Protein AF-A0A835IL59-F1 (afdb_monomer_lite)

pLDDT: mean 70.63, std 16.59, range [31.25, 90.12]

Organism: NCBI:txid261450

Radius of gyration: 22.74 Å; chains: 1; bounding box: 80×37×39 Å

Structure (mmCIF, N/CA/C/O backbone):
data_AF-A0A835IL59-F1
#
_entry.id   AF-A0A835IL59-F1
#
loop_
_atom_site.group_PDB
_atom_site.id
_atom_site.type_symbol
_atom_site.label_atom_id
_atom_site.label_alt_id
_atom_site.label_comp_id
_atom_site.label_asym_id
_atom_site.label_entity_id
_atom_site.label_seq_id
_atom_site.pdbx_PDB_ins_code
_atom_site.Cartn_x
_atom_site.Cartn_y
_atom_site.Cartn_z
_atom_site.occupancy
_atom_site.B_iso_or_equiv
_atom_site.auth_seq_id
_atom_site.auth_comp_id
_atom_site.auth_asym_id
_atom_site.auth_atom_id
_atom_site.pdbx_PDB_model_num
ATOM 1 N N . MET A 1 1 ? -3.287 -21.815 -8.024 1.00 41.47 1 MET A N 1
ATOM 2 C CA . MET A 1 1 ? -4.021 -21.466 -6.788 1.00 41.47 1 MET A CA 1
ATOM 3 C C . MET A 1 1 ? -2.987 -21.253 -5.681 1.00 41.47 1 MET A C 1
ATOM 5 O O . MET A 1 1 ? -2.637 -22.202 -5.000 1.00 41.47 1 MET A O 1
ATOM 9 N N . ALA A 1 2 ? -2.400 -20.060 -5.565 1.00 40.09 2 ALA A N 1
ATOM 10 C CA . ALA A 1 2 ? -1.394 -19.773 -4.538 1.00 40.09 2 ALA A CA 1
ATOM 11 C C . ALA A 1 2 ? -1.994 -18.773 -3.547 1.00 40.09 2 ALA A C 1
ATOM 13 O O . ALA A 1 2 ? -1.915 -17.572 -3.750 1.00 40.09 2 ALA A O 1
ATOM 14 N N . LYS A 1 3 ? -2.670 -19.283 -2.512 1.00 51.00 3 LYS A N 1
ATOM 15 C CA . LYS A 1 3 ? -2.990 -18.512 -1.306 1.00 51.00 3 LYS A CA 1
ATOM 16 C C . LYS A 1 3 ? -1.826 -18.708 -0.338 1.00 51.00 3 LYS A C 1
ATOM 18 O O . LYS A 1 3 ? -1.888 -19.597 0.504 1.00 51.00 3 LYS A O 1
ATOM 23 N N . SER A 1 4 ? -0.758 -17.928 -0.475 1.00 55.44 4 SER A N 1
ATOM 24 C CA . SER A 1 4 ? 0.210 -17.789 0.618 1.00 55.44 4 SER A CA 1
ATOM 25 C C . SER A 1 4 ? -0.208 -16.572 1.436 1.00 55.44 4 SER A C 1
ATOM 27 O O . SER A 1 4 ? 0.222 -15.452 1.174 1.00 55.44 4 SER A O 1
ATOM 29 N N . GLY A 1 5 ? -1.154 -16.772 2.356 1.00 64.88 5 GLY A N 1
ATOM 30 C CA . GLY A 1 5 ? -1.528 -15.737 3.316 1.00 64.88 5 GLY A CA 1
ATOM 31 C C . GLY A 1 5 ? -0.401 -15.595 4.331 1.00 64.88 5 GLY A C 1
ATOM 32 O O . GLY A 1 5 ? -0.170 -16.515 5.113 1.00 64.88 5 GLY A O 1
ATOM 33 N N . SER A 1 6 ? 0.323 -14.480 4.298 1.00 69.56 6 SER A N 1
ATOM 34 C CA . SER A 1 6 ? 1.389 -14.188 5.259 1.00 69.56 6 SER A CA 1
ATOM 35 C C . SER A 1 6 ? 0.909 -13.114 6.225 1.00 69.56 6 SER A C 1
ATOM 37 O O . SER A 1 6 ? 0.554 -12.015 5.806 1.00 69.56 6 SER A O 1
ATOM 39 N N . SER A 1 7 ? 0.902 -13.413 7.524 1.00 77.56 7 SER A N 1
ATOM 40 C CA . SER A 1 7 ? 0.607 -12.406 8.544 1.00 77.56 7 SER A CA 1
ATOM 41 C C . SER A 1 7 ? 1.898 -11.735 9.012 1.00 77.56 7 SER A C 1
ATOM 43 O O . SER A 1 7 ? 2.852 -12.420 9.385 1.00 77.56 7 SER A O 1
ATOM 45 N N . LYS A 1 8 ? 1.927 -10.399 9.048 1.00 78.88 8 LYS A N 1
ATOM 46 C CA . LYS A 1 8 ? 3.057 -9.615 9.560 1.00 78.88 8 LYS A CA 1
ATOM 47 C C . LYS A 1 8 ? 2.605 -8.699 10.690 1.00 78.88 8 LYS A C 1
ATOM 49 O O . LYS A 1 8 ? 1.708 -7.879 10.519 1.00 78.88 8 LYS A O 1
ATOM 54 N N . ASN A 1 9 ? 3.250 -8.827 11.844 1.00 79.94 9 ASN A N 1
ATOM 55 C CA . ASN A 1 9 ? 3.028 -7.931 12.974 1.00 79.94 9 ASN A CA 1
ATOM 56 C C . ASN A 1 9 ? 3.990 -6.751 12.871 1.00 79.94 9 ASN A C 1
ATOM 58 O O . ASN A 1 9 ? 5.199 -6.946 12.739 1.00 79.94 9 ASN A O 1
ATOM 62 N N . ILE A 1 10 ? 3.455 -5.536 12.930 1.00 80.06 10 ILE A N 1
ATOM 63 C CA . ILE A 1 10 ? 4.232 -4.303 12.822 1.00 80.06 10 ILE A CA 1
ATOM 64 C C . ILE A 1 10 ? 3.876 -3.419 14.009 1.00 80.06 10 ILE A C 1
ATOM 66 O O . ILE A 1 10 ? 2.704 -3.168 14.291 1.00 80.06 10 ILE A O 1
ATOM 70 N N . GLN A 1 11 ? 4.898 -2.958 14.726 1.00 71.75 11 GLN A N 1
ATOM 71 C CA . GLN A 1 11 ? 4.712 -2.023 15.828 1.00 71.75 11 GLN A CA 1
A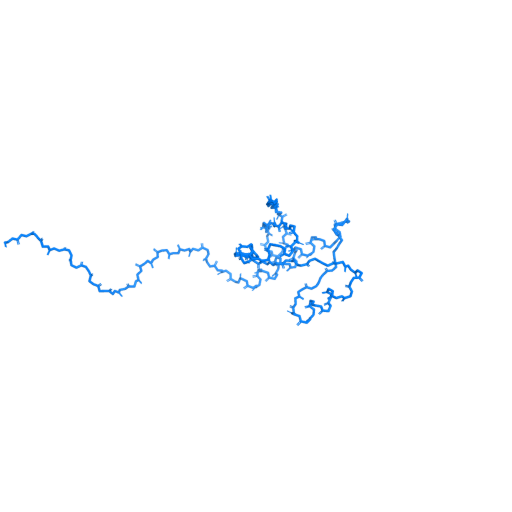TOM 72 C C . GLN A 1 11 ? 4.584 -0.607 15.268 1.00 71.75 11 GLN A C 1
ATOM 74 O O . GLN A 1 11 ? 5.561 -0.013 14.813 1.00 71.75 11 GLN A O 1
ATOM 79 N N . ALA A 1 12 ? 3.374 -0.058 15.301 1.00 71.12 12 ALA A N 1
ATOM 80 C CA . ALA A 1 12 ? 3.140 1.334 14.967 1.00 71.12 12 ALA A CA 1
ATOM 81 C C . ALA A 1 12 ? 3.318 2.184 16.230 1.00 71.12 12 ALA A C 1
ATOM 83 O O . ALA A 1 12 ? 2.530 2.077 17.170 1.00 71.12 12 ALA A O 1
ATOM 84 N N . LYS A 1 13 ? 4.320 3.075 16.231 1.00 60.03 13 LYS A N 1
ATOM 85 C CA . LYS A 1 13 ? 4.638 3.985 17.353 1.00 60.03 13 LYS A CA 1
ATOM 86 C C . LYS A 1 13 ? 3.430 4.728 17.945 1.00 60.03 13 LYS A C 1
ATOM 88 O O . LYS A 1 13 ? 3.464 5.060 19.121 1.00 60.03 13 LYS A O 1
ATOM 93 N N . LEU A 1 14 ? 2.395 5.003 17.146 1.00 63.91 14 LEU A N 1
ATOM 94 C CA . LEU A 1 14 ? 1.221 5.789 17.553 1.00 63.91 14 LEU A CA 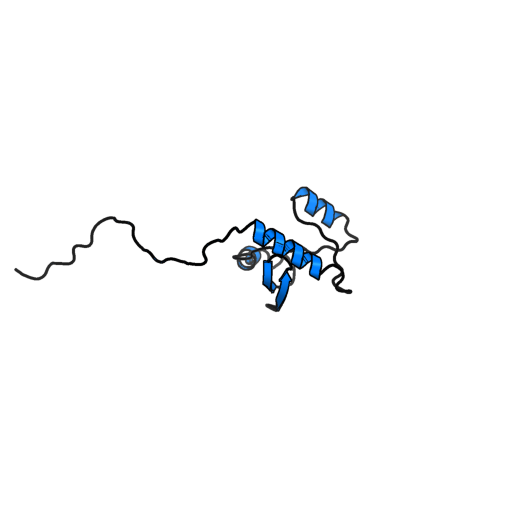1
ATOM 95 C C . LEU A 1 14 ? -0.053 4.962 17.799 1.00 63.91 14 LEU A C 1
ATOM 97 O O . LEU A 1 14 ? -1.021 5.508 18.315 1.00 63.91 14 LEU A O 1
ATOM 101 N N . VAL A 1 15 ? -0.086 3.683 17.407 1.00 65.19 15 VAL A N 1
ATOM 102 C CA . VAL A 1 15 ? -1.328 2.873 17.368 1.00 65.19 15 VAL A CA 1
ATOM 103 C C . VAL A 1 15 ? -1.182 1.537 18.115 1.00 65.19 15 VAL A C 1
ATOM 105 O O . VAL A 1 15 ? -2.176 0.893 18.432 1.00 65.19 15 VAL A O 1
ATOM 108 N N . GLY A 1 16 ? 0.043 1.127 18.456 1.00 78.12 16 GLY A N 1
ATOM 109 C CA . GLY A 1 16 ? 0.328 -0.172 19.066 1.00 78.12 16 GLY A CA 1
ATOM 110 C C . GLY A 1 16 ? 0.710 -1.231 18.029 1.00 78.12 16 GLY A C 1
ATOM 111 O O . GLY A 1 16 ? 1.131 -0.915 16.914 1.00 78.12 16 GLY A O 1
ATOM 112 N N . THR A 1 17 ? 0.613 -2.508 18.402 1.00 77.25 17 THR A N 1
ATOM 113 C CA . THR A 1 17 ? 0.946 -3.617 17.492 1.00 77.25 17 THR A CA 1
ATOM 114 C C . THR A 1 17 ? -0.212 -3.859 16.532 1.00 77.25 17 THR A C 1
ATOM 116 O O . THR A 1 17 ? -1.294 -4.260 16.954 1.00 77.25 17 THR A O 1
ATOM 119 N N . VAL A 1 18 ? 0.021 -3.640 15.239 1.00 82.50 18 VAL A N 1
ATOM 120 C CA . VAL A 1 18 ? -0.954 -3.893 14.175 1.00 82.50 18 VAL A CA 1
ATOM 121 C C . VAL A 1 18 ? -0.573 -5.184 13.461 1.00 82.50 18 VAL A C 1
ATOM 123 O O . VAL A 1 18 ? 0.569 -5.357 13.027 1.00 82.50 18 VAL A O 1
ATOM 126 N N . LYS A 1 19 ? -1.535 -6.099 13.343 1.00 82.62 19 LYS A N 1
ATOM 127 C CA . LYS A 1 19 ? -1.394 -7.324 12.556 1.00 82.62 19 LYS A CA 1
ATOM 128 C C . LYS A 1 19 ? -1.908 -7.073 11.141 1.00 82.62 19 LYS A C 1
ATOM 130 O O . LYS A 1 19 ? -3.072 -6.729 10.961 1.00 82.62 19 LYS A O 1
ATOM 135 N N . PHE A 1 20 ? -1.044 -7.270 10.154 1.00 84.31 20 PHE A N 1
ATOM 136 C CA . PHE A 1 20 ? -1.387 -7.224 8.739 1.00 84.31 20 PHE A CA 1
ATOM 137 C C . PHE A 1 20 ? -1.533 -8.637 8.197 1.00 84.31 20 PHE A C 1
ATOM 139 O O . PHE A 1 20 ? -0.593 -9.420 8.298 1.00 84.31 20 PHE A O 1
ATOM 146 N N . ASP A 1 21 ? -2.674 -8.941 7.587 1.00 85.44 21 ASP A N 1
ATOM 147 C CA . ASP A 1 21 ? -2.863 -10.166 6.812 1.00 85.44 21 ASP A CA 1
ATOM 148 C C . ASP A 1 21 ? -2.652 -9.841 5.330 1.00 85.44 21 ASP A C 1
ATOM 150 O O . ASP A 1 21 ? -3.441 -9.120 4.716 1.00 85.44 21 ASP A O 1
ATOM 154 N N . ILE A 1 22 ? -1.537 -10.323 4.780 1.00 83.88 22 ILE A N 1
ATOM 155 C CA . ILE A 1 22 ? -1.070 -10.007 3.431 1.00 83.88 22 ILE A CA 1
ATOM 156 C C . ILE A 1 22 ? -1.394 -11.183 2.513 1.00 83.88 22 ILE A C 1
ATOM 158 O O . ILE A 1 22 ? -1.082 -12.336 2.819 1.00 83.88 22 ILE A O 1
ATOM 162 N N . TRP A 1 23 ? -1.997 -10.869 1.370 1.00 78.69 23 TRP A N 1
ATOM 163 C CA . TRP A 1 23 ? -2.379 -11.834 0.348 1.00 78.69 23 TRP A CA 1
ATOM 164 C C . TRP A 1 23 ? -1.646 -11.491 -0.950 1.00 78.69 23 TRP A C 1
ATOM 166 O O . TRP A 1 23 ? -1.896 -10.430 -1.520 1.00 78.69 23 TRP A O 1
ATOM 176 N N . ASP A 1 24 ? -0.738 -12.367 -1.391 1.00 74.69 24 ASP A N 1
ATOM 177 C CA . ASP A 1 24 ? -0.064 -12.251 -2.690 1.00 74.69 24 ASP A CA 1
ATOM 178 C C . ASP A 1 24 ? -0.856 -13.004 -3.768 1.00 74.69 24 ASP A C 1
ATOM 180 O O . ASP A 1 24 ? -1.380 -14.097 -3.521 1.00 74.69 24 ASP A O 1
ATOM 184 N N . TRP A 1 25 ? -0.952 -12.419 -4.960 1.00 68.19 25 TRP A N 1
ATOM 185 C CA . TRP A 1 25 ? -1.721 -12.961 -6.075 1.00 68.19 25 TRP A CA 1
ATOM 186 C C . TRP A 1 25 ? -0.855 -12.979 -7.331 1.00 68.19 25 TRP A C 1
ATOM 188 O O . TRP A 1 25 ? -0.282 -11.951 -7.690 1.00 68.19 25 TRP A O 1
ATOM 198 N N . PRO A 1 26 ? -0.807 -14.097 -8.076 1.00 59.41 26 PRO A N 1
ATOM 199 C CA . PRO A 1 26 ? -0.217 -14.076 -9.402 1.00 59.41 26 PRO A CA 1
ATOM 200 C C . PRO A 1 26 ? -1.087 -13.181 -10.293 1.00 59.41 26 PRO A C 1
ATOM 202 O O . PRO A 1 26 ? -2.205 -13.552 -10.656 1.00 59.41 26 PRO A O 1
ATOM 205 N N . GLY A 1 27 ? -0.584 -11.984 -10.596 1.00 61.47 27 GLY A N 1
ATOM 206 C CA . GLY A 1 27 ? -1.232 -10.963 -11.418 1.00 61.47 27 GLY A CA 1
ATOM 207 C C . GLY A 1 27 ? -1.345 -11.395 -12.875 1.00 61.47 27 GLY A C 1
ATOM 208 O O . GLY A 1 27 ? -0.621 -10.909 -13.735 1.00 61.47 27 GLY A O 1
ATOM 209 N N . GLN A 1 28 ? -2.239 -12.342 -13.151 1.00 57.06 28 GLN A N 1
ATOM 210 C CA . GLN A 1 28 ? -2.599 -12.723 -14.505 1.00 57.06 28 GLN A CA 1
ATOM 211 C C . GLN A 1 28 ? -4.020 -12.249 -14.796 1.00 57.06 28 GLN A C 1
ATOM 213 O O . GLN A 1 28 ? -4.961 -12.629 -14.098 1.00 57.06 28 GLN A O 1
ATOM 218 N N . GLU A 1 29 ? -4.187 -11.484 -15.874 1.00 57.66 29 GLU A N 1
ATOM 219 C CA . GLU A 1 29 ? -5.483 -10.945 -16.319 1.00 57.66 29 GLU A CA 1
ATOM 220 C C . GLU A 1 29 ? -6.564 -12.024 -16.498 1.00 57.66 29 GLU A C 1
ATOM 222 O O . GLU A 1 29 ? -7.755 -11.758 -16.352 1.00 57.66 29 GLU A O 1
ATOM 227 N N . ARG A 1 30 ? -6.158 -13.286 -16.708 1.00 63.50 30 ARG A N 1
ATOM 228 C CA . ARG A 1 30 ? -7.054 -14.454 -16.777 1.00 63.50 30 ARG A CA 1
ATOM 229 C C . ARG A 1 30 ? -7.926 -14.655 -15.529 1.00 63.50 30 ARG A C 1
ATOM 231 O O . ARG A 1 30 ? -8.918 -15.371 -15.612 1.00 63.50 30 ARG A O 1
ATOM 238 N N . TYR A 1 31 ? -7.585 -14.037 -14.397 1.00 62.84 31 TYR A N 1
ATOM 239 C CA . TYR A 1 31 ? -8.337 -14.136 -13.142 1.00 62.84 31 TYR A CA 1
ATOM 240 C C . TYR A 1 31 ? -9.151 -12.875 -12.814 1.00 62.84 31 TYR A C 1
ATOM 242 O O . TYR A 1 31 ? -9.640 -12.740 -11.691 1.00 62.84 31 TYR A O 1
ATOM 250 N N . HIS A 1 32 ? -9.344 -11.969 -13.781 1.00 63.88 32 HIS A N 1
ATOM 251 C CA . HIS A 1 32 ? -10.058 -10.705 -13.578 1.00 63.88 32 HIS A CA 1
ATOM 252 C C . HIS A 1 32 ? -11.482 -10.895 -13.019 1.00 63.88 32 HIS A C 1
ATOM 254 O O . HIS A 1 32 ? -11.908 -10.128 -12.156 1.00 63.88 32 HIS A O 1
ATOM 260 N N . SER A 1 33 ? -12.190 -11.958 -13.417 1.00 70.31 33 SER A N 1
ATOM 261 C CA . SER A 1 33 ? -13.534 -12.281 -12.910 1.00 70.31 33 SER A CA 1
ATOM 262 C C . SER A 1 33 ? -13.566 -12.672 -11.428 1.00 70.31 33 SER A C 1
ATOM 264 O O . SER A 1 33 ? -14.608 -12.562 -10.784 1.00 70.31 33 SER A O 1
ATOM 266 N N . LEU A 1 34 ? -12.432 -13.095 -10.864 1.00 70.75 34 LEU A N 1
ATOM 267 C CA . LEU A 1 34 ? -12.300 -13.436 -9.449 1.00 70.75 34 LEU A CA 1
ATOM 268 C C . LEU A 1 34 ? -11.840 -12.241 -8.599 1.00 70.75 34 LEU A C 1
ATOM 270 O O . LEU A 1 34 ? -11.931 -12.301 -7.374 1.00 70.75 34 LEU A O 1
ATOM 274 N N . ALA A 1 35 ? -11.405 -11.138 -9.220 1.00 69.31 35 ALA A N 1
ATOM 275 C CA . ALA A 1 35 ? -10.912 -9.949 -8.522 1.00 69.31 35 ALA A CA 1
ATOM 276 C C . ALA A 1 35 ? -11.883 -9.410 -7.446 1.00 69.31 35 ALA A C 1
ATOM 278 O O . ALA A 1 35 ? -11.433 -9.162 -6.323 1.00 69.31 35 ALA A O 1
ATOM 279 N N . PRO A 1 36 ? -13.211 -9.312 -7.686 1.00 69.31 36 PRO A N 1
ATOM 280 C CA . PRO A 1 36 ? -14.146 -8.839 -6.662 1.00 69.31 36 PRO A CA 1
ATOM 281 C C . PRO A 1 36 ? -14.222 -9.744 -5.426 1.00 69.31 36 PRO A C 1
ATOM 283 O O . PRO A 1 36 ? -14.500 -9.265 -4.329 1.00 69.31 36 PRO A O 1
ATOM 286 N N . MET A 1 37 ? -13.973 -11.050 -5.576 1.00 67.50 37 MET A N 1
ATOM 287 C CA . MET A 1 37 ? -13.948 -11.985 -4.449 1.00 67.50 37 MET A CA 1
ATOM 288 C C . MET A 1 37 ? -12.718 -11.751 -3.559 1.00 67.50 37 MET A C 1
ATOM 290 O O . MET A 1 37 ? -12.806 -11.951 -2.349 1.00 67.50 37 MET A O 1
ATOM 294 N N . TYR A 1 38 ? -11.593 -11.310 -4.131 1.00 68.25 38 TYR A N 1
ATOM 295 C CA . TYR A 1 38 ? -10.314 -11.193 -3.425 1.00 68.25 38 TYR A CA 1
ATOM 296 C C . TYR A 1 38 ? -10.128 -9.880 -2.666 1.00 68.25 38 TYR A C 1
ATOM 298 O O . TYR A 1 38 ? -9.546 -9.889 -1.585 1.00 68.25 38 TYR A O 1
ATOM 306 N N . TYR A 1 39 ? -10.668 -8.769 -3.168 1.00 73.19 39 TYR A N 1
ATOM 307 C CA . TYR A 1 39 ? -10.653 -7.495 -2.435 1.00 73.19 39 TYR A CA 1
ATOM 308 C C . TYR A 1 39 ? -11.818 -7.367 -1.436 1.00 73.19 39 TYR A C 1
ATOM 310 O O . TYR A 1 39 ? -11.920 -6.375 -0.710 1.00 73.19 39 TYR A O 1
ATOM 318 N N . ARG A 1 40 ? -12.711 -8.369 -1.360 1.00 76.50 40 ARG A N 1
ATOM 319 C CA . ARG A 1 40 ? -13.873 -8.351 -0.463 1.00 76.50 40 ARG A CA 1
ATOM 320 C C . ARG A 1 40 ? -13.431 -8.392 1.000 1.00 76.50 40 ARG A C 1
ATOM 322 O O . ARG A 1 40 ? -12.927 -9.401 1.480 1.00 76.50 40 ARG A O 1
ATOM 329 N N . GLY A 1 41 ? -13.690 -7.305 1.722 1.00 76.00 41 GLY A N 1
ATOM 330 C CA . GLY A 1 41 ? -13.307 -7.170 3.130 1.00 76.00 41 GLY A CA 1
ATOM 331 C C . GLY A 1 41 ? -11.846 -6.764 3.348 1.00 76.00 41 GLY A C 1
ATOM 332 O O . GLY A 1 41 ? -11.405 -6.739 4.494 1.00 76.00 41 GLY A O 1
ATOM 333 N N . ALA A 1 42 ? -11.104 -6.423 2.287 1.00 80.50 42 ALA A N 1
ATOM 334 C CA . ALA A 1 42 ? -9.771 -5.849 2.420 1.00 80.50 42 ALA A CA 1
ATOM 335 C C . ALA A 1 42 ? -9.854 -4.416 2.970 1.00 80.50 42 ALA A C 1
ATOM 337 O O . ALA A 1 42 ? -10.684 -3.620 2.534 1.00 80.50 42 ALA A O 1
ATOM 338 N N . ALA A 1 43 ? -8.980 -4.087 3.924 1.00 82.50 43 ALA A N 1
ATOM 339 C CA . ALA A 1 43 ? -8.891 -2.736 4.478 1.00 82.50 43 ALA A CA 1
ATOM 340 C C . ALA A 1 43 ? -8.131 -1.775 3.547 1.00 82.50 43 ALA A C 1
ATOM 342 O O . ALA A 1 43 ? -8.447 -0.591 3.484 1.00 82.50 43 ALA A O 1
ATOM 343 N N . ALA A 1 44 ? -7.136 -2.289 2.824 1.00 84.31 44 ALA A N 1
ATOM 344 C CA . ALA A 1 44 ? -6.340 -1.554 1.852 1.00 84.31 44 ALA A CA 1
ATOM 345 C C . ALA A 1 44 ? -5.885 -2.495 0.730 1.00 84.31 44 ALA A C 1
ATOM 347 O O . ALA A 1 44 ? -5.777 -3.706 0.934 1.00 84.31 44 ALA A O 1
ATOM 348 N N . ALA A 1 45 ? -5.584 -1.922 -0.432 1.00 85.19 45 ALA A N 1
ATOM 349 C CA . ALA A 1 45 ? -4.919 -2.598 -1.537 1.00 85.19 45 ALA A CA 1
ATOM 350 C C . ALA A 1 45 ? -3.613 -1.860 -1.854 1.00 85.19 45 ALA A C 1
ATOM 352 O O . ALA A 1 45 ? -3.555 -0.634 -1.763 1.00 85.19 45 ALA A O 1
ATOM 353 N N . VAL A 1 46 ? -2.574 -2.613 -2.207 1.00 85.00 46 VAL A N 1
ATOM 354 C CA . VAL A 1 46 ? -1.278 -2.075 -2.632 1.00 85.00 46 VAL A CA 1
ATOM 355 C C . VAL A 1 46 ? -1.051 -2.516 -4.068 1.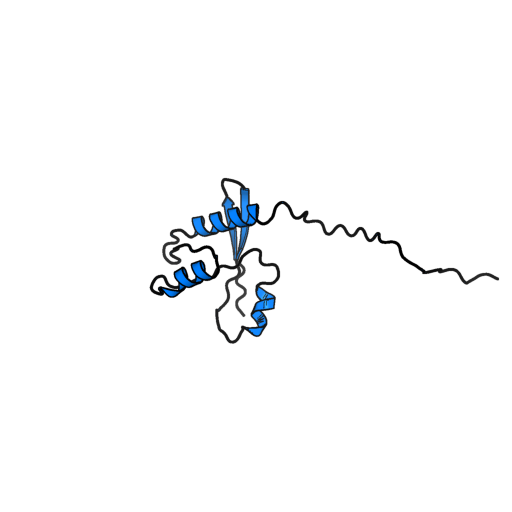00 85.00 46 VAL A C 1
ATOM 357 O O . VAL A 1 46 ? -1.191 -3.698 -4.378 1.00 85.00 46 VAL A O 1
ATOM 360 N N . ILE A 1 47 ? -0.716 -1.562 -4.931 1.00 84.81 47 ILE A N 1
ATOM 361 C CA . ILE A 1 47 ? -0.357 -1.813 -6.325 1.00 84.81 47 ILE A CA 1
ATOM 362 C C . ILE A 1 47 ? 1.149 -1.592 -6.447 1.00 84.81 47 ILE A C 1
ATOM 364 O O . ILE A 1 47 ? 1.667 -0.596 -5.944 1.00 84.81 47 ILE A O 1
ATOM 368 N N . VAL A 1 48 ? 1.850 -2.535 -7.072 1.00 84.31 48 VAL A N 1
ATOM 369 C CA . VAL A 1 48 ? 3.309 -2.507 -7.219 1.00 84.31 48 VAL A CA 1
ATOM 370 C C . VAL A 1 48 ? 3.651 -2.265 -8.684 1.00 84.31 48 VAL A C 1
ATOM 372 O O . VAL A 1 48 ? 3.147 -2.968 -9.557 1.00 84.31 48 VAL A O 1
ATOM 375 N N . TYR A 1 49 ? 4.522 -1.289 -8.932 1.00 83.69 49 TYR A N 1
ATOM 376 C CA . TYR A 1 49 ? 5.057 -0.957 -10.251 1.00 83.69 49 TYR A CA 1
ATOM 377 C C . TYR A 1 49 ? 6.585 -0.952 -10.208 1.00 83.69 49 TYR A C 1
ATOM 379 O O . TYR A 1 49 ? 7.180 -0.789 -9.141 1.00 83.69 49 TYR A O 1
ATOM 387 N N . ASP A 1 50 ? 7.216 -1.122 -11.369 1.00 84.06 50 ASP A N 1
ATOM 388 C CA . ASP A 1 50 ? 8.658 -0.921 -11.503 1.00 84.06 50 ASP A CA 1
ATOM 389 C C . ASP A 1 50 ? 8.971 0.582 -11.546 1.00 84.06 50 ASP A C 1
ATOM 391 O O . ASP A 1 50 ? 8.308 1.334 -12.266 1.00 84.06 50 ASP A O 1
ATOM 395 N N . ILE A 1 51 ? 9.995 1.015 -10.807 1.00 78.88 51 ILE A N 1
ATOM 396 C CA . ILE A 1 51 ? 10.430 2.418 -10.733 1.00 78.88 51 ILE A CA 1
ATOM 397 C C . ILE A 1 51 ? 10.882 2.957 -12.093 1.00 78.88 51 ILE A C 1
ATOM 399 O O . ILE A 1 51 ? 10.832 4.158 -12.334 1.00 78.88 51 ILE A O 1
ATOM 403 N N . THR A 1 52 ? 11.305 2.079 -13.008 1.00 80.31 52 THR A N 1
ATOM 404 C CA . THR A 1 52 ? 11.697 2.481 -14.364 1.00 80.31 52 THR A CA 1
ATOM 405 C C . THR A 1 52 ? 10.499 2.886 -15.219 1.00 80.31 52 THR A C 1
ATOM 407 O O . THR A 1 52 ? 10.676 3.464 -16.290 1.00 80.31 52 THR A O 1
ATOM 410 N N . SER A 1 53 ? 9.277 2.571 -14.780 1.00 74.50 53 SER A N 1
ATOM 411 C CA . SER A 1 53 ? 8.049 2.973 -15.452 1.00 74.50 53 SER A CA 1
ATOM 412 C C . SER A 1 53 ? 7.531 4.288 -14.865 1.00 74.50 53 SER A C 1
ATOM 414 O O . SER A 1 53 ? 7.024 4.333 -13.747 1.00 74.50 53 SER A O 1
ATOM 416 N N . MET A 1 54 ? 7.609 5.373 -15.642 1.00 72.44 54 MET A N 1
ATOM 417 C CA . MET A 1 54 ? 7.079 6.692 -15.246 1.00 72.44 54 MET A CA 1
ATOM 418 C C . MET A 1 54 ? 5.564 6.671 -14.961 1.00 72.44 54 MET A C 1
ATOM 420 O O . MET A 1 54 ? 5.025 7.561 -14.310 1.00 72.44 54 MET A O 1
ATOM 424 N N . ASN A 1 55 ? 4.871 5.627 -15.417 1.00 80.44 55 ASN A N 1
ATOM 425 C CA . ASN A 1 55 ? 3.424 5.499 -15.320 1.00 80.44 55 ASN A CA 1
ATOM 426 C C . ASN A 1 55 ? 2.930 5.306 -13.878 1.00 80.44 55 ASN A C 1
ATOM 428 O O . ASN A 1 55 ? 1.813 5.711 -13.574 1.00 80.44 55 ASN A O 1
ATOM 432 N N . GLY A 1 56 ? 3.721 4.683 -12.996 1.00 82.81 56 GLY A N 1
ATOM 433 C CA . GLY A 1 56 ? 3.266 4.334 -11.645 1.00 82.81 56 GLY A CA 1
ATOM 434 C C . GLY A 1 56 ? 2.984 5.556 -10.768 1.00 82.81 56 GLY A C 1
ATOM 435 O O . GLY A 1 56 ? 1.953 5.614 -10.096 1.00 82.81 56 GLY A O 1
ATOM 436 N N . GLU A 1 57 ? 3.875 6.549 -10.805 1.00 84.62 57 GLU A N 1
ATOM 437 C CA . GLU A 1 57 ? 3.719 7.786 -10.036 1.00 84.62 57 GLU A CA 1
ATOM 438 C C . GLU A 1 57 ? 2.570 8.639 -10.581 1.00 84.62 57 GLU A C 1
ATOM 440 O O . GLU A 1 57 ? 1.689 9.042 -9.820 1.00 84.62 57 GLU A O 1
ATOM 445 N N . GLN A 1 58 ? 2.529 8.854 -11.899 1.00 87.56 58 GLN A N 1
ATOM 446 C CA . GLN A 1 58 ? 1.458 9.618 -12.537 1.00 87.56 58 GLN A CA 1
ATOM 447 C C . GLN A 1 58 ? 0.085 8.987 -12.262 1.00 87.56 58 GLN A C 1
ATOM 449 O O . GLN A 1 58 ? -0.845 9.679 -11.852 1.00 87.56 58 GLN A O 1
ATOM 454 N N . TYR A 1 59 ? -0.029 7.661 -12.386 1.00 86.69 59 TYR A N 1
ATOM 455 C CA . TYR A 1 59 ? -1.265 6.936 -12.089 1.00 86.69 59 TYR A CA 1
ATOM 456 C C . TYR A 1 59 ? -1.700 7.103 -10.627 1.00 86.69 59 TYR A C 1
ATOM 458 O O . TYR A 1 59 ? -2.892 7.257 -10.342 1.00 86.69 59 TYR A O 1
ATOM 466 N N . ALA A 1 60 ? -0.749 7.102 -9.687 1.00 87.69 60 ALA A N 1
ATOM 467 C CA . ALA A 1 60 ? -1.043 7.350 -8.282 1.00 87.69 60 ALA A CA 1
ATOM 468 C C . ALA A 1 60 ? -1.555 8.778 -8.047 1.00 87.69 60 ALA A C 1
ATOM 470 O O . ALA A 1 60 ? -2.556 8.953 -7.352 1.00 87.69 60 ALA A O 1
ATOM 471 N N . GLN A 1 61 ? -0.919 9.779 -8.659 1.00 87.75 61 GLN A N 1
ATOM 472 C CA . GLN A 1 61 ? -1.317 11.184 -8.549 1.00 87.75 61 GLN A CA 1
ATOM 473 C C . GLN A 1 61 ? -2.712 11.436 -9.139 1.00 87.75 61 GLN A C 1
ATOM 475 O O . GLN A 1 61 ? -3.549 12.051 -8.479 1.00 87.75 61 GLN A O 1
ATOM 480 N N . GLU A 1 62 ? -2.995 10.907 -10.332 1.00 90.12 62 GLU A N 1
ATOM 481 C CA . GLU A 1 62 ? -4.283 11.072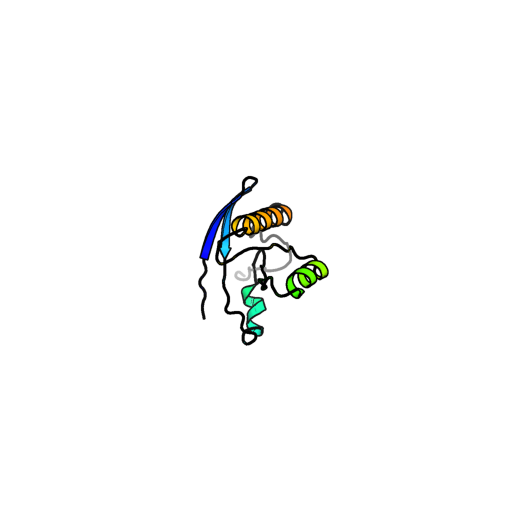 -11.023 1.00 90.12 62 GLU A CA 1
ATOM 482 C C . GLU A 1 62 ? -5.457 10.474 -10.238 1.00 90.12 62 GLU A C 1
ATOM 484 O O . GLU A 1 62 ? -6.546 11.045 -10.206 1.00 90.12 62 GLU A O 1
ATOM 489 N N . ASN A 1 63 ? -5.235 9.344 -9.563 1.00 88.44 63 ASN A N 1
ATOM 490 C CA . ASN A 1 63 ? -6.267 8.650 -8.789 1.00 88.44 63 ASN A CA 1
ATOM 491 C C . ASN A 1 63 ? -6.251 9.018 -7.294 1.00 88.44 63 ASN A C 1
ATOM 493 O O . ASN A 1 63 ? -6.978 8.413 -6.503 1.00 88.44 63 ASN A O 1
ATOM 497 N N . GLY A 1 64 ? -5.413 9.975 -6.877 1.00 87.88 64 GLY A N 1
ATOM 498 C CA . GLY A 1 64 ? -5.286 10.389 -5.475 1.00 87.88 64 GLY A CA 1
ATOM 499 C C . GLY A 1 64 ? -4.801 9.275 -4.536 1.00 87.88 64 GLY A C 1
ATOM 500 O O . GLY A 1 64 ? -5.122 9.271 -3.344 1.00 87.88 64 GLY A O 1
ATOM 501 N N . MET A 1 65 ? -4.053 8.303 -5.060 1.00 88.38 65 MET A N 1
ATOM 502 C CA . MET A 1 65 ? -3.501 7.187 -4.297 1.00 88.38 65 MET A CA 1
ATOM 503 C C . MET A 1 65 ? -2.182 7.571 -3.618 1.00 88.38 65 MET A C 1
ATOM 505 O O . MET A 1 65 ? -1.472 8.484 -4.031 1.00 88.38 65 MET A O 1
ATOM 509 N N . LEU A 1 66 ? -1.836 6.854 -2.546 1.00 86.56 66 LEU A N 1
ATOM 510 C CA . LEU A 1 66 ? -0.519 6.985 -1.926 1.00 86.56 66 LEU A CA 1
ATOM 511 C C . LEU A 1 66 ? 0.546 6.376 -2.841 1.00 86.56 66 LEU A C 1
ATOM 513 O O . LEU A 1 66 ? 0.454 5.196 -3.170 1.00 86.56 66 LEU A O 1
ATOM 517 N N . PHE A 1 67 ? 1.577 7.153 -3.164 1.00 88.00 67 PHE A N 1
ATOM 518 C CA . PHE A 1 67 ? 2.785 6.662 -3.817 1.00 88.00 67 PHE A CA 1
ATOM 519 C C . PHE A 1 67 ? 3.936 6.582 -2.811 1.00 88.00 67 PHE A C 1
ATOM 521 O O . PHE A 1 67 ? 4.100 7.473 -1.974 1.00 88.00 67 PHE A O 1
ATOM 528 N N . MET A 1 68 ? 4.717 5.505 -2.874 1.00 86.94 68 MET A N 1
ATOM 529 C CA . MET A 1 68 ? 5.935 5.340 -2.089 1.00 86.94 68 MET A CA 1
ATOM 530 C C . MET A 1 68 ? 6.921 4.454 -2.842 1.00 86.94 68 MET A C 1
ATOM 532 O O . MET A 1 68 ? 6.564 3.371 -3.303 1.00 86.94 68 MET A O 1
ATOM 536 N N . GLU A 1 69 ? 8.175 4.888 -2.900 1.00 87.00 69 GLU A N 1
ATOM 537 C CA . GLU A 1 69 ? 9.270 4.087 -3.434 1.00 87.00 69 GLU A CA 1
ATOM 538 C C . GLU A 1 69 ? 9.725 3.067 -2.389 1.00 87.00 69 GLU A C 1
ATOM 540 O O . GLU A 1 69 ? 10.120 3.435 -1.280 1.00 87.00 69 GLU A O 1
ATOM 545 N N . ALA A 1 70 ? 9.688 1.780 -2.736 1.00 87.44 70 ALA A N 1
ATOM 546 C CA . ALA A 1 70 ? 10.169 0.707 -1.877 1.00 87.44 70 ALA A CA 1
ATOM 547 C C . ALA A 1 70 ? 10.937 -0.340 -2.681 1.00 87.44 70 ALA A C 1
ATOM 549 O O . ALA A 1 70 ? 10.547 -0.721 -3.783 1.00 87.44 70 ALA A O 1
ATOM 550 N N . SER A 1 71 ? 12.024 -0.843 -2.100 1.00 85.38 71 SER A N 1
ATOM 551 C CA . SER A 1 71 ? 12.810 -1.912 -2.707 1.00 85.38 71 SER A CA 1
ATOM 552 C C . SER A 1 71 ? 12.413 -3.250 -2.105 1.00 85.38 71 SER A C 1
ATOM 554 O O . SER A 1 71 ? 12.734 -3.555 -0.953 1.00 85.38 71 SER A O 1
ATOM 556 N N . ALA A 1 72 ? 11.769 -4.089 -2.915 1.00 78.94 72 ALA A N 1
ATOM 557 C CA . ALA A 1 72 ? 11.457 -5.465 -2.536 1.00 78.94 72 ALA A CA 1
ATOM 558 C C . ALA A 1 72 ? 12.727 -6.306 -2.295 1.00 78.94 72 ALA A C 1
ATOM 560 O O . ALA A 1 72 ? 12.715 -7.217 -1.472 1.00 78.94 72 ALA A O 1
ATOM 561 N N . LYS A 1 73 ? 13.839 -5.982 -2.977 1.00 81.31 73 LYS A N 1
ATOM 562 C CA . LYS A 1 73 ? 15.099 -6.743 -2.913 1.00 81.31 73 LYS A CA 1
ATOM 563 C C . LYS A 1 73 ? 15.945 -6.411 -1.684 1.00 81.31 73 LYS A C 1
ATOM 565 O O . LYS A 1 73 ? 16.582 -7.298 -1.128 1.00 81.31 73 LYS A O 1
ATOM 570 N N . THR A 1 74 ? 15.971 -5.143 -1.274 1.00 84.00 74 THR A N 1
ATOM 571 C CA . THR A 1 74 ? 16.779 -4.666 -0.132 1.00 84.00 74 THR A CA 1
ATOM 572 C C . THR A 1 74 ? 15.942 -4.395 1.116 1.00 84.00 74 THR A C 1
ATOM 574 O O . THR A 1 74 ? 16.487 -3.985 2.136 1.00 84.00 74 THR A O 1
ATOM 577 N N . ALA A 1 75 ? 14.624 -4.612 1.044 1.00 81.12 75 ALA A N 1
ATOM 578 C CA . ALA A 1 75 ? 13.647 -4.282 2.081 1.00 81.12 75 ALA A CA 1
ATOM 579 C C . ALA A 1 75 ? 13.662 -2.803 2.527 1.00 81.12 75 ALA A C 1
ATOM 581 O O . ALA A 1 75 ? 13.115 -2.464 3.579 1.00 81.12 75 ALA A O 1
ATOM 582 N N . GLN A 1 76 ? 14.253 -1.909 1.727 1.00 85.62 76 GLN A N 1
ATOM 583 C CA . GLN A 1 76 ? 14.244 -0.472 1.991 1.00 85.62 76 GLN A CA 1
ATOM 584 C C . GLN A 1 76 ? 12.832 0.090 1.813 1.00 85.62 76 GLN A C 1
ATOM 586 O O . GLN A 1 76 ? 12.132 -0.273 0.867 1.00 85.62 76 GLN A O 1
ATOM 591 N N . ASN A 1 77 ? 12.424 0.953 2.747 1.00 84.69 77 ASN A N 1
ATOM 592 C CA . ASN A 1 77 ? 11.113 1.614 2.830 1.00 84.69 77 ASN A CA 1
ATOM 593 C C . ASN A 1 77 ? 9.895 0.675 2.944 1.00 84.69 77 ASN A C 1
ATOM 595 O O . ASN A 1 77 ? 8.759 1.135 3.021 1.00 84.69 77 ASN A O 1
ATOM 599 N N . VAL A 1 78 ? 10.096 -0.645 3.028 1.00 87.06 78 VAL A N 1
ATOM 600 C CA . VAL A 1 78 ? 8.994 -1.607 3.180 1.00 87.06 78 VAL A CA 1
ATOM 601 C C . VAL A 1 78 ? 8.276 -1.408 4.517 1.00 87.06 78 VAL A C 1
ATOM 603 O O . VAL A 1 78 ? 7.051 -1.428 4.569 1.00 87.06 78 VAL A O 1
ATOM 606 N N . ASN A 1 79 ? 9.013 -1.192 5.610 1.00 86.31 79 ASN A N 1
ATOM 607 C CA . ASN A 1 79 ? 8.402 -0.971 6.926 1.00 86.31 79 ASN A CA 1
ATOM 608 C C . ASN A 1 79 ? 7.662 0.374 7.003 1.00 86.31 79 ASN A C 1
ATOM 610 O O . ASN A 1 79 ? 6.586 0.438 7.599 1.00 86.31 79 ASN A O 1
ATOM 614 N N . ASP A 1 80 ? 8.205 1.415 6.370 1.00 88.06 80 ASP A N 1
ATOM 615 C CA . ASP A 1 80 ? 7.597 2.748 6.327 1.00 88.06 80 ASP A CA 1
ATOM 616 C C . ASP A 1 80 ? 6.291 2.742 5.526 1.00 88.06 80 ASP A C 1
ATOM 618 O O . ASP A 1 80 ? 5.305 3.346 5.955 1.00 88.06 80 ASP A O 1
ATOM 622 N N . LEU A 1 81 ? 6.235 1.966 4.435 1.00 88.50 81 LEU A N 1
ATOM 623 C CA . LEU A 1 81 ? 5.012 1.725 3.667 1.00 88.50 81 LEU A CA 1
ATOM 624 C C . LEU A 1 81 ? 3.904 1.164 4.555 1.00 88.50 81 LEU A C 1
ATOM 626 O O . LEU A 1 81 ? 2.804 1.716 4.617 1.00 88.50 81 LEU A O 1
ATOM 630 N N . PHE A 1 82 ? 4.195 0.085 5.281 1.00 87.19 82 PHE A N 1
ATOM 631 C CA . PHE A 1 82 ? 3.215 -0.506 6.186 1.00 87.19 82 PHE A CA 1
ATOM 632 C C . PHE A 1 82 ? 2.816 0.445 7.316 1.00 87.19 82 PHE A C 1
ATOM 634 O O . PHE A 1 82 ? 1.650 0.462 7.715 1.00 87.19 82 PHE A O 1
ATOM 641 N N . TYR A 1 83 ? 3.752 1.243 7.828 1.00 87.19 83 TYR A N 1
ATOM 642 C CA . TYR A 1 83 ? 3.460 2.228 8.863 1.00 87.19 83 TYR A CA 1
ATOM 643 C C . TYR A 1 83 ? 2.508 3.324 8.366 1.00 87.19 83 TYR A C 1
ATOM 645 O O . TYR A 1 83 ? 1.525 3.640 9.041 1.00 87.19 83 TYR A O 1
ATOM 653 N N . GLU A 1 84 ? 2.742 3.872 7.173 1.00 87.50 84 GLU A N 1
ATOM 654 C CA . GLU A 1 84 ? 1.853 4.872 6.576 1.00 87.50 84 GLU A CA 1
ATOM 655 C C . GLU A 1 84 ? 0.468 4.292 6.262 1.00 87.50 84 GLU A C 1
ATOM 657 O O . GLU A 1 84 ? -0.544 4.947 6.531 1.00 87.50 84 GLU A O 1
ATOM 662 N N . ILE A 1 85 ? 0.391 3.036 5.808 1.00 87.75 85 ILE A N 1
ATOM 663 C CA . ILE A 1 85 ? -0.890 2.329 5.657 1.00 87.75 85 ILE A CA 1
ATOM 664 C C . ILE A 1 85 ? -1.594 2.200 7.016 1.00 87.75 85 ILE A C 1
ATOM 666 O O . ILE A 1 85 ? -2.760 2.580 7.126 1.00 87.75 85 ILE A O 1
ATOM 670 N N . ALA A 1 86 ? -0.903 1.739 8.068 1.00 86.44 86 ALA A N 1
ATOM 671 C CA . ALA A 1 86 ? -1.471 1.601 9.417 1.00 86.44 86 ALA A CA 1
ATOM 672 C C . ALA A 1 86 ? -2.071 2.922 9.913 1.00 86.44 86 ALA A C 1
ATOM 674 O O . ALA A 1 86 ? -3.202 2.980 10.397 1.00 86.44 86 ALA A O 1
ATOM 675 N N . LYS A 1 87 ? -1.306 4.003 9.756 1.00 85.88 87 LYS A N 1
ATOM 676 C CA . LYS A 1 87 ? -1.669 5.352 10.184 1.00 85.88 87 LYS A CA 1
ATOM 677 C C . LYS A 1 87 ? -2.885 5.881 9.428 1.00 85.88 87 LYS A C 1
ATOM 679 O O . LYS A 1 87 ? -3.758 6.494 10.040 1.00 85.88 87 LYS A O 1
ATOM 684 N N . ARG A 1 88 ? -2.965 5.653 8.113 1.00 85.12 88 ARG A N 1
ATOM 685 C CA . ARG A 1 88 ? -4.124 6.064 7.305 1.00 85.12 88 ARG A CA 1
ATOM 686 C C . ARG A 1 88 ? -5.363 5.242 7.625 1.00 85.12 88 ARG A C 1
ATOM 688 O O . ARG A 1 88 ? -6.429 5.829 7.772 1.00 85.12 88 ARG A O 1
ATOM 695 N N . LEU A 1 89 ? -5.225 3.931 7.806 1.00 84.12 89 LEU A N 1
ATOM 696 C CA . LEU A 1 89 ? -6.335 3.067 8.212 1.00 84.12 89 LEU A CA 1
ATOM 697 C C . LEU A 1 89 ? -6.883 3.453 9.589 1.00 84.12 89 LEU A C 1
ATOM 699 O O . LEU A 1 89 ? -8.097 3.540 9.753 1.00 84.12 89 LEU A O 1
ATOM 703 N N . ALA A 1 90 ? -6.010 3.775 10.546 1.00 82.25 90 ALA A N 1
ATOM 704 C CA . ALA A 1 90 ? -6.419 4.250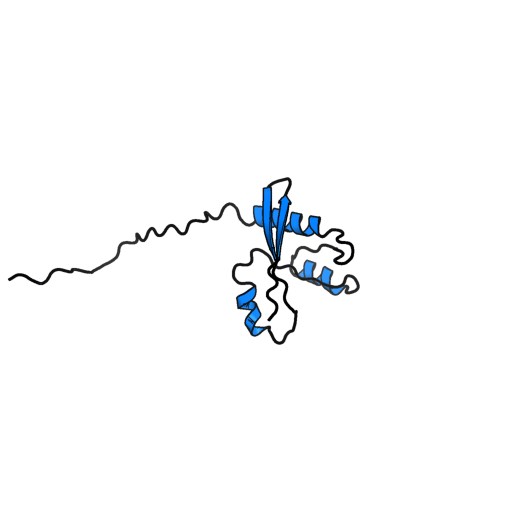 11.867 1.00 82.25 90 ALA A CA 1
ATOM 705 C C . ALA A 1 90 ? -7.200 5.577 11.808 1.00 82.25 90 ALA A C 1
ATOM 707 O O . ALA A 1 90 ? -8.129 5.776 12.585 1.00 82.25 90 ALA A O 1
ATOM 708 N N . LYS A 1 91 ? -6.860 6.475 10.871 1.00 79.69 91 LYS A N 1
ATOM 709 C CA . LYS A 1 91 ? -7.600 7.729 10.642 1.00 79.69 91 LYS A CA 1
ATOM 710 C C . LYS A 1 91 ? -8.917 7.521 9.893 1.00 79.69 91 LYS A C 1
ATOM 712 O O . LYS A 1 91 ? -9.903 8.173 10.216 1.00 79.69 91 LYS A O 1
ATOM 717 N N . ALA A 1 92 ? -8.923 6.652 8.882 1.00 74.56 92 ALA A N 1
ATOM 718 C CA . ALA A 1 92 ? -10.087 6.393 8.034 1.00 74.56 92 ALA A CA 1
ATOM 719 C C . ALA A 1 92 ? -11.163 5.554 8.741 1.00 74.56 92 ALA A C 1
ATOM 721 O O . ALA A 1 92 ? -12.334 5.625 8.380 1.00 74.56 92 ALA A O 1
ATOM 722 N N . SER A 1 93 ? -10.778 4.778 9.756 1.00 63.22 93 SER A N 1
ATOM 723 C CA . SER A 1 93 ? -11.685 3.988 10.585 1.00 63.22 93 SER A CA 1
ATOM 724 C C . SER A 1 93 ? -11.658 4.476 12.040 1.00 63.22 93 SER A C 1
ATOM 726 O O . SER A 1 93 ? -11.040 3.818 12.884 1.00 63.22 93 SER A O 1
ATOM 728 N N . PRO A 1 94 ? -12.353 5.575 12.393 1.00 54.19 94 PRO A N 1
ATOM 729 C CA . PRO A 1 94 ? -12.684 5.831 13.788 1.00 54.19 94 PRO A CA 1
ATOM 730 C C . PRO A 1 94 ? -13.610 4.704 14.257 1.00 54.19 94 PRO A C 1
ATOM 732 O O . PRO A 1 94 ? -14.757 4.631 13.831 1.00 54.19 94 PRO A O 1
ATOM 735 N N . SER A 1 95 ? -13.066 3.771 15.047 1.00 51.19 95 SER A N 1
ATOM 736 C CA . SER A 1 95 ? -13.793 2.754 15.821 1.00 51.19 95 SER A CA 1
ATOM 737 C C . SER A 1 95 ? -15.127 2.319 15.202 1.00 51.19 95 SER A C 1
ATOM 739 O O . SER A 1 95 ? -16.196 2.727 15.656 1.00 51.19 95 SER A O 1
ATOM 741 N N . ARG A 1 96 ? -15.102 1.467 14.176 1.00 53.50 96 ARG A N 1
ATOM 742 C CA . ARG A 1 96 ? -16.305 0.694 13.868 1.00 53.50 96 ARG A CA 1
ATOM 743 C C . ARG A 1 96 ? -16.461 -0.271 15.045 1.00 53.50 96 ARG A C 1
ATOM 745 O O . ARG A 1 96 ? -15.545 -1.072 15.237 1.00 53.50 96 ARG A O 1
ATOM 752 N N . PRO A 1 97 ? -17.507 -0.180 15.888 1.00 46.12 97 PRO A N 1
ATOM 753 C CA . PRO A 1 97 ? -17.674 -1.147 16.957 1.00 46.12 97 PRO A CA 1
ATOM 754 C C . PRO A 1 97 ? -17.786 -2.515 16.292 1.00 46.12 97 PRO A C 1
ATOM 756 O O . PRO A 1 97 ? -18.740 -2.796 15.564 1.00 46.12 97 PRO A O 1
ATOM 759 N N . THR A 1 98 ? -16.761 -3.343 16.474 1.00 50.84 98 THR A N 1
ATOM 760 C CA . THR A 1 98 ? -16.764 -4.737 16.047 1.00 50.84 98 THR A CA 1
ATOM 761 C C . THR A 1 98 ? -17.689 -5.484 16.992 1.00 50.84 98 THR A C 1
ATOM 763 O O . THR A 1 98 ? -17.275 -6.126 17.948 1.00 50.84 98 THR A O 1
ATOM 766 N N . GLY A 1 99 ? -18.977 -5.322 16.740 1.00 40.25 99 GLY A N 1
ATOM 767 C CA . GLY A 1 99 ? -20.059 -6.049 17.357 1.00 40.25 99 GLY A CA 1
ATOM 768 C C . GLY A 1 99 ? -21.185 -6.072 16.346 1.00 40.25 99 GLY A C 1
ATOM 769 O O . GLY A 1 99 ? -21.882 -5.077 16.168 1.00 40.25 99 GLY A O 1
ATOM 770 N N . MET A 1 100 ? -21.385 -7.209 15.680 1.00 50.59 100 MET A N 1
ATOM 771 C CA . MET A 1 100 ? -22.744 -7.547 15.274 1.00 50.59 100 MET A CA 1
ATOM 772 C C . MET A 1 100 ? -23.531 -7.724 16.572 1.00 50.59 100 MET A C 1
ATOM 774 O O . MET A 1 100 ? -23.544 -8.803 17.156 1.00 50.59 100 MET A O 1
ATOM 778 N N . ASN A 1 101 ? -24.133 -6.644 17.064 1.00 38.38 101 ASN A N 1
ATOM 779 C CA . ASN A 1 101 ? -25.212 -6.761 18.025 1.00 38.38 101 ASN A CA 1
ATOM 780 C C . ASN A 1 101 ? -26.417 -7.279 17.237 1.00 38.38 101 ASN A C 1
ATOM 782 O O . ASN A 1 101 ? -27.065 -6.527 16.512 1.00 38.38 101 ASN A O 1
ATOM 786 N N . LEU A 1 102 ? -26.689 -8.579 17.348 1.00 45.31 102 LEU A N 1
ATOM 787 C CA . LEU A 1 102 ? -27.979 -9.166 16.991 1.00 45.31 102 LEU A CA 1
ATOM 788 C C . LEU A 1 102 ? -29.019 -8.715 18.029 1.00 45.31 102 LEU A C 1
ATOM 790 O O . LEU A 1 102 ? -29.525 -9.522 18.797 1.00 45.31 102 LEU A O 1
ATOM 794 N N . HIS A 1 103 ? -29.328 -7.422 18.073 1.00 39.00 103 HIS A N 1
ATOM 795 C CA . HIS A 1 103 ? -30.589 -6.968 18.644 1.00 39.00 103 HIS A CA 1
ATOM 796 C C . HIS A 1 103 ? -31.568 -6.822 17.489 1.00 39.00 103 HIS A C 1
ATOM 798 O O . HIS A 1 103 ? -31.657 -5.794 16.822 1.00 39.00 103 HIS A O 1
ATOM 804 N N . ASN A 1 104 ? -32.258 -7.928 17.219 1.00 43.09 104 ASN A N 1
ATOM 805 C CA . ASN A 1 104 ? -33.454 -7.932 16.400 1.00 43.09 104 ASN A CA 1
ATOM 806 C C . ASN A 1 104 ? -34.592 -7.314 17.217 1.00 43.09 104 ASN A C 1
ATOM 808 O O . ASN A 1 104 ? -35.390 -8.033 17.809 1.00 43.09 104 ASN A O 1
ATOM 812 N N . GLU A 1 105 ? -34.655 -5.988 17.244 1.00 45.34 105 GLU A N 1
ATOM 813 C CA . GLU A 1 105 ? -35.861 -5.269 17.630 1.00 45.34 105 GLU A CA 1
ATOM 814 C C . GLU A 1 105 ? -36.213 -4.264 16.538 1.00 45.34 105 GLU A C 1
ATOM 816 O O . GLU A 1 105 ? -35.769 -3.120 16.529 1.00 45.34 105 GLU A O 1
ATOM 821 N N . MET A 1 106 ? -37.062 -4.706 15.612 1.00 32.28 106 MET A N 1
ATOM 822 C CA . MET A 1 106 ? -38.018 -3.798 15.004 1.00 32.28 106 MET A CA 1
ATOM 823 C C . MET A 1 106 ? -39.378 -4.485 14.927 1.00 32.28 106 MET A C 1
ATOM 825 O O . MET A 1 106 ? -39.565 -5.529 14.305 1.00 32.28 106 MET A O 1
ATOM 829 N N . GLN A 1 107 ? -40.301 -3.877 15.660 1.00 44.25 107 GLN A N 1
ATOM 830 C CA . GLN A 1 107 ? -41.722 -4.160 15.720 1.00 44.25 107 GLN A CA 1
ATOM 831 C C . GLN A 1 107 ? -42.331 -4.255 14.319 1.00 44.25 107 GLN A C 1
ATOM 833 O O . GLN A 1 107 ? -42.071 -3.411 13.463 1.00 44.25 107 GLN A O 1
ATOM 838 N N . GLY A 1 108 ? -43.219 -5.231 14.124 1.00 31.25 108 GLY A N 1
ATOM 839 C CA . GLY A 1 108 ? -44.107 -5.229 12.969 1.00 31.25 108 GLY A CA 1
ATOM 840 C C . GLY A 1 108 ? -44.751 -6.568 12.642 1.00 31.25 108 GLY A C 1
ATOM 841 O O . GLY A 1 108 ? -44.280 -7.278 11.770 1.00 31.25 108 GLY A O 1
ATOM 842 N N . SER A 1 109 ? -45.914 -6.813 13.249 1.00 48.41 109 SER A N 1
ATOM 843 C CA . SER A 1 109 ? -47.032 -7.547 12.638 1.00 48.41 109 SER A CA 1
ATOM 844 C C . SER A 1 109 ? -46.964 -9.087 12.533 1.00 48.41 109 SER A C 1
ATOM 846 O O . SER A 1 109 ? -46.279 -9.676 11.706 1.00 48.41 109 SER A O 1
ATOM 848 N N . GLN A 1 110 ? -47.850 -9.703 13.327 1.00 50.09 110 GLN A N 1
ATOM 849 C CA . GLN A 1 110 ? -48.542 -10.979 13.102 1.00 50.09 110 GLN A CA 1
ATOM 850 C C . GLN A 1 110 ? -47.738 -12.285 13.081 1.00 50.09 110 GLN A C 1
ATOM 852 O O . GLN A 1 110 ? -47.402 -12.804 12.023 1.00 50.09 110 GLN A O 1
ATOM 857 N N . ARG A 1 111 ? -47.697 -12.963 14.237 1.00 41.38 111 ARG A N 1
ATOM 858 C CA . ARG A 1 111 ? -48.024 -14.400 14.311 1.00 41.38 111 ARG A CA 1
ATOM 859 C C . ARG A 1 111 ? -48.821 -14.693 15.580 1.00 41.38 111 ARG A C 1
ATOM 861 O O . ARG A 1 111 ? -48.256 -14.951 16.636 1.00 41.38 111 ARG A O 1
ATOM 868 N N . ARG A 1 112 ? -50.155 -14.662 15.471 1.00 45.28 112 ARG A N 1
ATOM 869 C CA . ARG A 1 112 ? -51.011 -15.372 16.428 1.00 45.28 112 ARG A CA 1
ATOM 870 C C . ARG A 1 112 ? -50.777 -16.871 16.222 1.00 45.28 112 ARG A C 1
ATOM 872 O O . ARG A 1 112 ? -51.246 -17.425 15.235 1.00 45.28 112 ARG A O 1
ATOM 879 N N . LEU A 1 113 ? -50.067 -17.514 17.142 1.00 57.28 113 LEU A N 1
ATOM 880 C CA . LEU A 1 113 ? -50.188 -18.951 17.383 1.00 57.28 113 LEU A CA 1
ATOM 881 C C . LEU A 1 113 ? -51.103 -19.128 18.592 1.00 57.28 113 LEU A C 1
ATOM 883 O O . LEU A 1 113 ? -50.630 -18.972 19.704 1.00 57.28 113 LEU A O 1
ATOM 887 N N . PHE A 1 114 ? -52.387 -19.406 18.363 1.00 39.69 114 PHE A N 1
ATOM 888 C CA . PHE A 1 114 ? -53.287 -20.100 19.29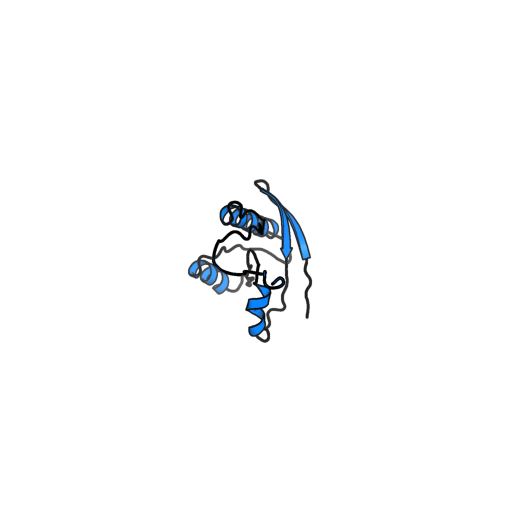5 1.00 39.69 114 PHE A CA 1
ATOM 889 C C . PHE A 1 114 ? -54.554 -20.482 18.518 1.00 39.69 114 PHE A C 1
ATOM 891 O O . PHE A 1 114 ? -55.427 -19.648 18.297 1.00 39.69 114 PHE A O 1
ATOM 898 N N . CYS A 1 115 ? -54.643 -21.736 18.080 1.00 44.78 115 CYS A N 1
ATOM 899 C CA . CYS A 1 115 ? -55.925 -22.371 17.791 1.00 44.78 115 CYS A CA 1
ATOM 900 C C . CYS A 1 115 ? -55.801 -23.872 18.062 1.00 44.78 115 CYS A C 1
ATOM 902 O O . CYS A 1 115 ? -55.404 -24.631 17.188 1.00 44.78 115 CYS A O 1
ATOM 904 N N . CYS A 1 116 ? -56.065 -24.241 19.314 1.00 46.47 116 CYS A N 1
ATOM 905 C CA . CYS A 1 116 ? -56.537 -25.548 19.767 1.00 46.47 116 CYS A CA 1
ATOM 906 C C . CYS A 1 116 ? -57.146 -25.307 21.153 1.00 46.47 116 CYS A C 1
ATOM 908 O O . CYS A 1 116 ? -56.386 -25.194 22.114 1.00 46.47 116 CYS A O 1
ATOM 910 N N . SER A 1 117 ? -58.472 -25.136 21.230 1.00 48.44 117 SER A N 1
ATOM 911 C CA . SER A 1 117 ? -59.366 -25.460 22.365 1.00 48.44 117 SER A CA 1
ATOM 912 C C . SER A 1 117 ? -60.746 -24.838 22.113 1.00 48.44 117 SER A C 1
ATOM 914 O O . SER A 1 117 ? -60.852 -23.612 22.108 1.00 48.44 117 SER A O 1
ATOM 916 N N . GLY A 1 118 ? -61.777 -25.672 21.936 1.00 42.50 118 GLY A N 1
ATOM 917 C CA . GLY A 1 118 ? -63.189 -25.269 21.890 1.00 42.50 118 GLY A CA 1
ATOM 918 C C . GLY A 1 118 ? -63.963 -25.933 20.772 1.00 42.50 118 GLY A C 1
ATOM 919 O O . GLY A 1 118 ? -64.217 -25.228 19.776 1.00 42.50 118 GLY A O 1
#

Foldseek 3Di:
DDFPFDWDWAQQPVPGIDIDTDGDDDPDCVCVVCVVVVCVPPLDDDDDDDPVDPCPVVVCVVVVHDDDDADPPVRPCVNVVVNVSVVVSCVVDPDPPPDPPPPPDDDDDDDDPDDDDD

Secondary structure (DSSP, 8-state):
----EEEEEEEETTTEEEEEEEE-----GGGGGGHHHHSTT-S-------TT-THHHHHHHHTT-------TTT-TTHHHHHHHHHHHHHHH-S------------------------

Sequence (118 aa):
MAKSGSSKNIQAKLVGTVKFDIWDWPGQERYHSLAPMYYRGAAAAVIVYDITSMNGEQYAQENGMLFMEASAKTAQNVNDLFYEIAKRLAKASPSRPTGMNLHNEMQGSQRRLFCCSG

InterPro domains:
  IPR027417 P-loop containing nucleoside triphosphate hydrolase [G3DSA:3.40.50.300] (5-54)
  IPR027417 P-loop containing nucleoside triphosphate hydrolase [G3DSA:3.40.50.300] (55-112)
  IPR027417 P-loop containing nucleoside triphosphate hydrolase [SSF52540] (10-91)